Protein AF-A0A7C3GV27-F1 (afdb_monomer_lite)

Structure (mmCIF, N/CA/C/O backbone):
data_AF-A0A7C3GV27-F1
#
_entry.id   AF-A0A7C3GV27-F1
#
loop_
_atom_site.group_PDB
_atom_site.id
_atom_site.type_symbol
_atom_site.label_atom_id
_atom_site.label_alt_id
_atom_site.label_comp_id
_atom_site.label_asym_id
_atom_site.label_entity_id
_atom_site.label_seq_id
_atom_site.pdbx_PDB_ins_code
_atom_site.Cartn_x
_atom_site.Cartn_y
_atom_site.Cartn_z
_atom_site.occupancy
_atom_site.B_iso_or_equiv
_atom_site.auth_seq_id
_atom_site.auth_comp_id
_atom_site.auth_asym_id
_atom_site.auth_atom_id
_atom_site.pdbx_PDB_model_num
ATOM 1 N N . THR A 1 1 ? -4.020 -23.255 -36.354 1.00 51.00 1 THR A N 1
ATOM 2 C CA . THR A 1 1 ? -2.899 -22.352 -36.035 1.00 51.00 1 THR A CA 1
ATOM 3 C C . THR A 1 1 ? -3.522 -21.112 -35.463 1.00 51.00 1 THR A C 1
ATOM 5 O O . THR A 1 1 ? -4.171 -20.388 -36.206 1.00 51.00 1 THR A O 1
ATOM 8 N N . ASP A 1 2 ? -3.476 -20.967 -34.142 1.00 55.47 2 ASP A N 1
ATOM 9 C CA . 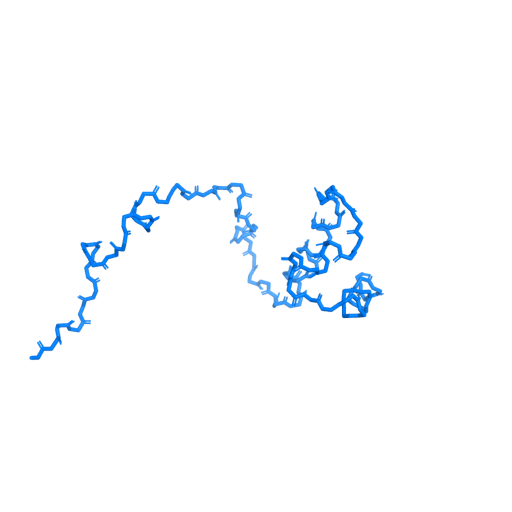ASP A 1 2 ? -4.000 -19.766 -33.494 1.00 55.47 2 ASP A CA 1
ATOM 10 C C . ASP A 1 2 ? -3.132 -18.577 -33.917 1.00 55.47 2 ASP A C 1
ATOM 12 O O . ASP A 1 2 ? -1.906 -18.681 -33.949 1.00 55.47 2 ASP A O 1
ATOM 16 N N . GLY A 1 3 ? -3.774 -17.503 -34.367 1.00 61.97 3 GLY A N 1
ATOM 17 C CA . GLY A 1 3 ? -3.095 -16.335 -34.915 1.00 61.97 3 GLY A CA 1
ATOM 18 C C . GLY A 1 3 ? -2.349 -15.579 -33.821 1.00 61.97 3 GLY A C 1
ATOM 19 O O . GLY A 1 3 ? -2.952 -15.156 -32.842 1.00 61.97 3 GLY A O 1
ATOM 20 N N . ASP A 1 4 ? -1.056 -15.362 -34.037 1.00 76.31 4 ASP A N 1
ATOM 21 C CA . ASP A 1 4 ? -0.063 -14.786 -33.113 1.00 76.31 4 ASP A CA 1
ATOM 22 C C . ASP A 1 4 ? -0.327 -13.314 -32.699 1.00 76.31 4 ASP A C 1
ATOM 24 O O . ASP A 1 4 ? 0.495 -12.671 -32.052 1.00 76.31 4 ASP A O 1
ATOM 28 N N . VAL A 1 5 ? -1.469 -12.731 -33.097 1.00 80.88 5 VAL A N 1
ATOM 29 C CA . VAL A 1 5 ? -1.771 -11.301 -32.933 1.00 80.88 5 VAL A CA 1
ATOM 30 C C . VAL A 1 5 ? -3.115 -11.085 -32.243 1.00 80.88 5 VAL A C 1
ATOM 32 O O . VAL A 1 5 ? -4.191 -11.347 -32.790 1.00 80.88 5 VAL A O 1
ATOM 35 N N . ILE A 1 6 ? -3.058 -10.498 -31.048 1.00 79.44 6 ILE A N 1
ATOM 36 C CA . ILE A 1 6 ? -4.238 -10.043 -30.312 1.00 79.44 6 ILE A CA 1
ATOM 37 C C . ILE A 1 6 ? -4.713 -8.711 -30.912 1.00 79.44 6 ILE A C 1
ATOM 39 O O . ILE A 1 6 ? -4.068 -7.677 -30.763 1.00 79.44 6 ILE A O 1
ATOM 43 N N . SER A 1 7 ? -5.852 -8.737 -31.608 1.00 78.75 7 SER A N 1
ATOM 44 C CA . SER A 1 7 ? -6.523 -7.538 -32.129 1.00 78.75 7 SER A CA 1
ATOM 45 C C . SER A 1 7 ? -7.417 -6.892 -31.064 1.00 78.75 7 SER A C 1
ATOM 47 O O . SER A 1 7 ? -7.876 -7.568 -30.148 1.00 78.75 7 SER A O 1
ATOM 49 N N . THR A 1 8 ? -7.760 -5.610 -31.219 1.00 78.31 8 THR A N 1
ATOM 50 C CA . THR A 1 8 ? -8.646 -4.876 -30.287 1.00 78.31 8 THR A CA 1
ATOM 51 C C . THR A 1 8 ? -10.019 -5.526 -30.092 1.00 78.31 8 THR A C 1
ATOM 53 O O . THR A 1 8 ? -10.583 -5.448 -29.010 1.00 78.31 8 THR A O 1
ATOM 56 N N . LYS A 1 9 ? -10.518 -6.237 -31.107 1.00 79.88 9 LYS A N 1
ATOM 57 C CA . LYS A 1 9 ? -11.739 -7.063 -31.062 1.00 79.88 9 LYS A CA 1
ATOM 58 C C . LYS A 1 9 ? -11.655 -8.304 -30.155 1.00 79.88 9 LYS A C 1
ATOM 60 O O . LYS A 1 9 ? -12.671 -8.942 -29.922 1.00 79.88 9 LYS A O 1
ATOM 65 N N . HIS A 1 10 ? -10.457 -8.694 -29.715 1.00 85.19 10 HIS A N 1
ATOM 66 C CA . HIS A 1 10 ? -10.244 -9.814 -28.786 1.00 85.19 10 HIS A CA 1
ATOM 67 C C . HIS A 1 10 ? -10.204 -9.351 -27.328 1.00 85.19 10 HIS A C 1
ATOM 69 O O . HIS A 1 10 ? -10.200 -10.175 -26.417 1.00 85.19 10 HIS A O 1
ATOM 75 N N . LEU A 1 11 ? -10.129 -8.039 -27.103 1.00 83.38 11 LEU A N 1
ATOM 76 C CA . LEU A 1 11 ? -10.155 -7.479 -25.767 1.00 83.38 11 LEU A CA 1
ATOM 77 C C . LEU A 1 11 ? -11.609 -7.413 -25.287 1.00 83.38 11 LEU A C 1
ATOM 79 O O . LEU A 1 11 ? -12.488 -7.042 -26.066 1.00 83.38 11 LEU A O 1
ATOM 83 N N . PRO A 1 12 ? -11.874 -7.726 -24.011 1.00 81.00 12 PRO A N 1
ATOM 84 C CA . PRO A 1 12 ? -13.181 -7.498 -23.415 1.00 81.00 12 PRO A CA 1
ATOM 85 C C . PRO A 1 12 ? -13.618 -6.031 -23.535 1.00 81.00 12 PRO A C 1
ATOM 87 O O . PRO A 1 12 ? -12.786 -5.123 -23.465 1.00 81.00 12 PRO A O 1
ATOM 90 N N . ASP A 1 13 ? -14.927 -5.783 -23.604 1.00 76.06 13 ASP A N 1
ATOM 91 C CA . ASP A 1 13 ? -15.490 -4.433 -23.773 1.00 76.06 13 ASP A CA 1
ATOM 92 C C . ASP A 1 13 ? -15.001 -3.433 -22.717 1.00 76.06 13 ASP A C 1
ATOM 94 O O . ASP A 1 13 ? -14.795 -2.253 -23.007 1.00 76.06 13 ASP A O 1
ATOM 98 N N . HIS A 1 14 ? -14.744 -3.904 -21.494 1.00 74.50 14 HIS A N 1
ATOM 99 C CA . HIS A 1 14 ? -14.227 -3.072 -20.409 1.00 74.50 14 HIS A CA 1
ATOM 100 C C . HIS A 1 14 ? -12.785 -2.596 -20.635 1.00 74.50 14 HIS A C 1
ATOM 102 O O . HIS A 1 14 ? -12.390 -1.595 -20.051 1.00 74.50 14 HIS A O 1
ATOM 108 N N . CYS A 1 15 ? -11.997 -3.259 -21.484 1.00 73.56 15 CYS A N 1
ATOM 109 C CA . CYS A 1 15 ? -10.665 -2.797 -21.879 1.00 73.56 15 CYS A CA 1
ATOM 110 C C . CYS A 1 15 ? -10.731 -1.745 -22.992 1.00 73.56 15 CYS A C 1
ATOM 112 O O . CYS A 1 15 ? -9.898 -0.845 -23.031 1.00 73.56 15 CYS A O 1
ATOM 114 N N . VAL A 1 16 ? -11.722 -1.845 -23.883 1.00 76.38 16 VAL A N 1
ATOM 115 C CA . VAL A 1 16 ? -11.921 -0.904 -24.999 1.00 76.38 16 VAL A CA 1
ATOM 116 C C . VAL A 1 16 ? -12.553 0.402 -24.512 1.00 76.38 16 VAL A C 1
ATOM 118 O O . VAL A 1 16 ? -12.227 1.480 -25.000 1.00 76.38 16 VAL A O 1
ATOM 121 N N . THR A 1 17 ? -13.446 0.305 -23.526 1.00 69.00 17 THR A N 1
ATOM 122 C CA . THR A 1 17 ? -14.213 1.433 -22.976 1.00 69.00 17 THR A CA 1
ATOM 123 C C . THR A 1 17 ? -13.624 2.019 -21.698 1.00 69.00 17 THR A C 1
ATOM 125 O O . THR A 1 17 ? -14.143 3.023 -21.206 1.00 69.00 17 THR A O 1
ATOM 128 N N . ALA A 1 18 ? -12.550 1.431 -21.155 1.00 66.88 18 ALA A N 1
ATOM 129 C CA . ALA A 1 18 ? -11.866 1.974 -19.990 1.00 66.88 18 ALA A CA 1
ATOM 130 C C . ALA A 1 18 ? -11.445 3.420 -20.271 1.00 66.88 18 ALA A C 1
ATOM 132 O O . ALA A 1 18 ? -10.499 3.687 -21.014 1.00 66.88 18 ALA A O 1
ATOM 133 N N . GLN A 1 19 ? -12.142 4.372 -19.650 1.00 61.00 19 GLN A N 1
ATOM 134 C CA . GLN A 1 19 ? -11.674 5.746 -19.598 1.00 61.00 19 GLN A CA 1
ATOM 135 C C . GLN A 1 19 ? -10.344 5.733 -18.854 1.00 61.00 19 GLN A C 1
ATOM 137 O O . GLN A 1 19 ? -10.282 5.403 -17.668 1.00 61.00 19 GLN A O 1
ATOM 142 N N . PHE A 1 20 ? -9.271 6.070 -19.569 1.00 56.81 20 PHE A N 1
ATOM 143 C CA . PHE A 1 20 ? -7.970 6.307 -18.966 1.00 56.81 20 PHE A CA 1
ATOM 144 C C . PHE A 1 20 ? -8.137 7.378 -17.889 1.00 56.81 20 PHE A C 1
ATOM 146 O O . PHE A 1 20 ? -8.326 8.557 -18.183 1.00 56.81 20 PHE A O 1
ATOM 153 N N . ASN A 1 21 ? -8.099 6.964 -16.625 1.00 61.91 21 ASN A N 1
ATOM 154 C CA . ASN A 1 21 ? -8.195 7.891 -15.515 1.00 61.91 21 ASN A CA 1
ATOM 155 C C . ASN A 1 21 ? -6.886 8.689 -15.437 1.00 61.91 21 ASN A C 1
ATOM 157 O O . ASN A 1 21 ? -5.905 8.235 -14.849 1.00 61.91 21 ASN A O 1
ATOM 161 N N . GLU A 1 22 ? -6.863 9.888 -16.025 1.00 55.50 22 GLU A N 1
ATOM 162 C CA . GLU A 1 22 ? -5.697 10.777 -15.968 1.00 55.50 22 GLU A CA 1
ATOM 163 C C . GLU A 1 22 ? -5.294 11.146 -14.534 1.00 55.50 22 GLU A C 1
ATOM 165 O O . GLU A 1 22 ? -4.116 11.392 -14.285 1.00 55.50 22 GLU A O 1
ATOM 170 N N . LYS A 1 23 ? -6.223 11.124 -13.567 1.00 52.25 23 LYS A N 1
ATOM 171 C CA . LYS A 1 23 ? -5.908 11.355 -12.147 1.00 52.25 23 LYS A CA 1
ATOM 172 C C . LYS A 1 23 ? -5.248 10.152 -11.473 1.00 52.25 23 LYS A C 1
ATOM 174 O O . LYS A 1 23 ? -4.584 10.329 -10.460 1.00 52.25 23 LYS A O 1
ATOM 179 N N . ALA A 1 24 ? -5.392 8.950 -12.035 1.00 54.44 24 ALA A N 1
ATOM 180 C CA . ALA A 1 24 ? -4.655 7.757 -11.615 1.00 54.44 24 ALA A CA 1
ATOM 181 C C . ALA A 1 24 ? -3.284 7.647 -12.296 1.00 54.44 24 ALA A C 1
ATOM 183 O O . ALA A 1 24 ? -2.591 6.642 -12.125 1.00 54.44 24 ALA A O 1
ATOM 184 N N . ARG A 1 25 ? -2.853 8.678 -13.039 1.00 51.88 25 ARG A N 1
ATOM 185 C CA . ARG A 1 25 ? -1.438 8.841 -13.355 1.00 51.88 25 ARG A CA 1
ATOM 186 C C . ARG A 1 25 ? -0.718 9.092 -12.034 1.00 51.88 25 ARG A C 1
ATOM 188 O O . ARG A 1 25 ? -0.486 10.233 -11.646 1.00 51.88 25 ARG A O 1
ATOM 195 N N . PHE A 1 26 ? -0.288 8.008 -11.386 1.00 55.84 26 PHE A N 1
ATOM 196 C CA . PHE A 1 26 ? 1.024 8.024 -10.752 1.00 55.84 26 PHE A CA 1
ATOM 197 C C . PHE A 1 26 ? 1.927 8.743 -11.730 1.00 55.84 26 PHE A C 1
ATOM 199 O O . PHE A 1 26 ? 1.938 8.363 -12.901 1.00 55.84 26 PHE A O 1
ATOM 206 N N . SER A 1 27 ? 2.507 9.863 -11.308 1.00 56.22 27 SER A N 1
ATOM 207 C CA . SER A 1 27 ? 3.147 10.805 -12.214 1.00 56.22 27 SER A CA 1
ATOM 208 C C . SER A 1 27 ? 4.377 10.147 -12.846 1.00 56.22 27 SER A C 1
ATOM 210 O O . SER A 1 27 ? 5.506 10.360 -12.433 1.00 56.22 27 SER A O 1
ATOM 212 N N . LEU A 1 28 ? 4.140 9.332 -13.874 1.00 55.84 28 LEU A N 1
ATOM 213 C CA . LEU A 1 28 ? 5.113 8.795 -14.814 1.00 55.84 28 LEU A CA 1
ATOM 214 C C . LEU A 1 28 ? 5.572 9.906 -15.772 1.00 55.84 28 LEU A C 1
ATOM 216 O O . LEU A 1 28 ? 6.333 9.655 -16.696 1.00 55.84 28 LEU A O 1
ATOM 220 N N . ARG A 1 29 ? 5.103 11.149 -15.576 1.00 55.31 29 ARG A N 1
ATOM 221 C CA . ARG A 1 29 ? 5.629 12.357 -16.222 1.00 55.31 29 ARG A CA 1
ATOM 222 C C . ARG A 1 29 ? 6.910 12.830 -15.510 1.00 55.31 29 ARG A C 1
ATOM 224 O O . ARG A 1 29 ? 7.037 14.008 -15.194 1.00 55.31 29 ARG A O 1
ATOM 231 N N . GLY A 1 30 ? 7.821 11.904 -15.221 1.00 65.19 30 GLY A N 1
ATOM 232 C CA . GLY A 1 30 ? 9.073 12.132 -14.502 1.00 65.19 30 GLY A CA 1
ATOM 233 C C . GLY A 1 30 ? 10.072 10.996 -14.732 1.00 65.19 30 GLY A C 1
ATOM 234 O O . GLY A 1 30 ? 9.752 10.014 -15.400 1.00 65.19 30 GLY A O 1
ATOM 235 N N . GLU A 1 31 ? 11.281 11.162 -14.194 1.00 74.00 31 GLU A N 1
ATOM 236 C CA . GLU A 1 31 ? 12.363 10.171 -14.224 1.00 74.00 31 GLU A CA 1
ATOM 237 C C . GLU A 1 31 ? 11.891 8.784 -13.752 1.00 74.00 31 GLU A C 1
ATOM 239 O O . GLU A 1 31 ? 10.990 8.663 -12.917 1.00 74.00 31 GLU A O 1
ATOM 244 N N . LEU A 1 32 ? 12.494 7.731 -14.308 1.00 80.69 32 LEU A N 1
ATOM 245 C CA . LEU A 1 32 ? 12.208 6.342 -13.957 1.00 80.69 32 LEU A CA 1
ATOM 246 C C . LEU A 1 32 ? 12.527 6.112 -12.473 1.00 80.69 32 LEU A C 1
ATOM 248 O O . LEU A 1 32 ? 13.687 6.084 -12.069 1.00 80.69 32 LEU A O 1
ATOM 252 N N . LYS A 1 33 ? 11.485 5.956 -11.656 1.00 8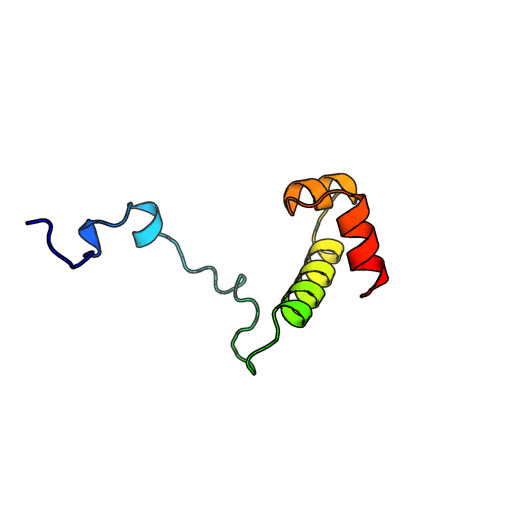4.62 33 LYS A N 1
ATOM 253 C CA . LYS A 1 33 ? 11.618 5.709 -10.217 1.00 84.62 33 LYS A CA 1
ATOM 254 C C . LYS A 1 33 ? 11.793 4.228 -9.926 1.00 84.62 33 LYS A C 1
ATOM 256 O O . LYS A 1 33 ? 11.264 3.372 -10.638 1.00 84.62 33 LYS A O 1
ATOM 261 N N . THR A 1 34 ? 12.483 3.923 -8.831 1.00 89.81 34 THR A N 1
ATOM 262 C CA . THR A 1 34 ? 12.552 2.546 -8.346 1.00 89.81 34 THR A CA 1
ATOM 263 C C . THR A 1 34 ? 11.190 2.099 -7.816 1.00 89.81 34 THR A C 1
ATOM 265 O O . THR A 1 34 ? 10.365 2.910 -7.388 1.00 89.81 34 THR A O 1
ATOM 268 N N . LEU A 1 35 ? 10.962 0.784 -7.781 1.00 89.25 35 LEU A N 1
ATOM 269 C CA . LEU A 1 35 ? 9.756 0.224 -7.163 1.00 89.25 35 LEU A CA 1
ATOM 270 C C . LEU A 1 35 ? 9.615 0.643 -5.693 1.00 89.25 35 LEU A C 1
ATOM 272 O O . LEU A 1 35 ? 8.501 0.858 -5.225 1.00 89.25 35 LEU A O 1
ATOM 276 N N . ALA A 1 36 ? 10.735 0.799 -4.981 1.00 89.12 36 ALA A N 1
ATOM 277 C CA . ALA A 1 36 ? 10.732 1.254 -3.598 1.00 89.12 36 ALA A CA 1
ATOM 278 C C . ALA A 1 36 ? 10.235 2.702 -3.476 1.00 89.12 36 ALA A C 1
ATOM 280 O O . ALA A 1 36 ? 9.445 2.999 -2.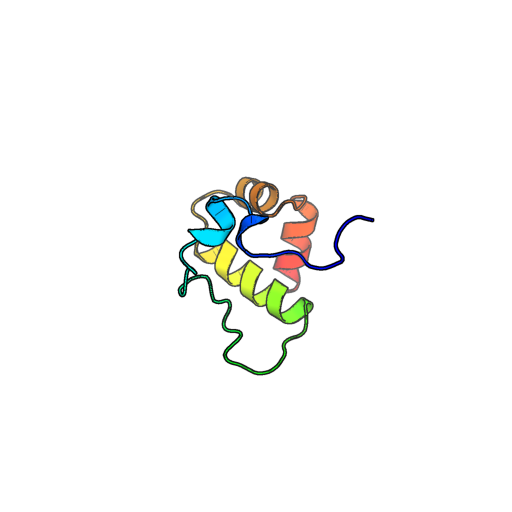585 1.00 89.12 36 ALA A O 1
ATOM 281 N N . ASP A 1 37 ? 10.646 3.597 -4.375 1.00 88.94 37 ASP A N 1
ATOM 282 C CA . ASP A 1 37 ? 10.208 4.997 -4.347 1.00 88.94 37 ASP A CA 1
ATOM 283 C C . ASP A 1 37 ? 8.722 5.126 -4.685 1.00 88.94 37 ASP A C 1
ATOM 285 O O . ASP A 1 37 ? 7.985 5.833 -3.995 1.00 88.94 37 ASP A O 1
ATOM 289 N N . ILE A 1 38 ? 8.263 4.375 -5.692 1.00 89.56 38 ILE A N 1
ATOM 290 C CA . ILE A 1 38 ? 6.844 4.310 -6.062 1.00 89.56 38 ILE A CA 1
ATOM 291 C C . ILE A 1 38 ? 6.016 3.779 -4.891 1.00 89.56 38 ILE A C 1
ATOM 293 O O . ILE A 1 38 ? 4.986 4.358 -4.548 1.00 89.56 38 ILE A O 1
ATOM 297 N N . GLU A 1 39 ? 6.475 2.710 -4.237 1.00 91.06 39 GLU A N 1
ATOM 298 C CA . GLU A 1 39 ? 5.801 2.153 -3.067 1.00 91.06 39 GLU A CA 1
ATOM 299 C C . GLU A 1 39 ? 5.699 3.179 -1.930 1.00 91.06 39 GLU A C 1
ATOM 301 O O . GLU A 1 39 ? 4.634 3.323 -1.328 1.00 91.06 39 GLU A O 1
ATOM 306 N N . LYS A 1 40 ? 6.769 3.934 -1.652 1.00 90.06 40 LYS A N 1
ATOM 307 C CA . LYS A 1 40 ? 6.755 4.971 -0.611 1.00 90.06 40 LYS A CA 1
ATOM 308 C C . LYS A 1 40 ? 5.757 6.083 -0.919 1.00 90.06 40 LYS A C 1
ATOM 310 O O . LYS A 1 40 ? 4.995 6.482 -0.038 1.00 90.06 40 LYS A O 1
ATOM 315 N N . GLU A 1 41 ? 5.754 6.585 -2.150 1.00 89.38 41 GLU A N 1
ATOM 316 C CA . GLU A 1 41 ? 4.815 7.622 -2.590 1.00 89.38 41 GLU A CA 1
ATOM 317 C C . GLU A 1 41 ? 3.371 7.133 -2.510 1.00 89.38 41 GLU A C 1
ATOM 319 O O . GLU A 1 41 ? 2.499 7.846 -2.007 1.00 89.38 41 GLU A O 1
ATOM 324 N N . TYR A 1 42 ? 3.128 5.890 -2.925 1.00 90.00 42 TYR A N 1
ATOM 325 C CA . TYR A 1 42 ? 1.807 5.288 -2.852 1.00 90.00 42 TYR A CA 1
ATOM 326 C C . TYR A 1 42 ? 1.323 5.079 -1.430 1.00 90.00 42 TYR A C 1
ATOM 328 O O . TYR A 1 42 ? 0.187 5.434 -1.129 1.00 90.00 42 TYR A O 1
ATOM 336 N N . LEU A 1 43 ? 2.171 4.580 -0.532 1.00 91.56 43 LEU A N 1
ATOM 337 C CA . LEU A 1 43 ? 1.802 4.423 0.872 1.00 91.56 43 LEU A CA 1
ATOM 338 C C . LEU A 1 43 ? 1.481 5.767 1.530 1.00 91.56 43 LEU A C 1
ATOM 340 O O . LEU A 1 43 ? 0.495 5.855 2.259 1.00 91.56 43 LEU A O 1
ATOM 344 N N . LYS A 1 44 ? 2.256 6.821 1.239 1.00 90.44 44 LYS A N 1
ATOM 345 C CA . LYS A 1 44 ? 1.964 8.183 1.718 1.00 90.44 44 LYS A CA 1
ATOM 346 C C . LYS A 1 44 ? 0.610 8.662 1.205 1.00 90.44 44 LYS A C 1
ATOM 348 O O . LYS A 1 44 ? -0.241 9.050 2.000 1.00 90.44 44 LYS A O 1
ATOM 353 N N . TRP A 1 45 ? 0.379 8.567 -0.104 1.00 90.50 45 TRP A N 1
ATOM 354 C CA . TRP A 1 45 ? -0.895 8.949 -0.709 1.00 90.50 45 TRP A CA 1
ATOM 355 C C . TRP A 1 45 ? -2.072 8.167 -0.113 1.00 90.50 45 TRP A C 1
ATOM 357 O O . TRP A 1 45 ? -3.078 8.770 0.261 1.00 90.50 45 TRP A O 1
ATOM 367 N N . ALA A 1 46 ? -1.930 6.848 0.025 1.00 91.75 46 ALA A N 1
ATOM 368 C CA . ALA A 1 46 ? -2.978 5.962 0.506 1.00 91.75 46 ALA A CA 1
ATOM 369 C C . ALA A 1 46 ? -3.335 6.248 1.968 1.00 91.75 46 ALA A C 1
ATOM 371 O O . ALA A 1 46 ? -4.513 6.348 2.283 1.00 91.75 46 ALA A O 1
ATOM 372 N N . VAL A 1 47 ? -2.354 6.467 2.849 1.00 90.56 47 VAL A N 1
ATOM 373 C CA . VAL A 1 47 ? -2.624 6.853 4.246 1.00 90.56 47 VAL A CA 1
ATOM 374 C C . VAL A 1 47 ? -3.323 8.211 4.335 1.00 90.56 47 VAL A C 1
ATOM 376 O O . VAL A 1 47 ? -4.201 8.380 5.174 1.00 90.56 47 VAL A O 1
ATOM 379 N N . THR A 1 48 ? -2.968 9.172 3.479 1.00 89.75 48 THR A N 1
ATOM 380 C CA . THR A 1 48 ? -3.586 10.507 3.491 1.00 89.75 48 THR A CA 1
ATOM 381 C C . THR A 1 48 ? -5.011 10.515 2.931 1.00 89.75 48 THR A C 1
ATOM 383 O O . THR A 1 48 ? -5.844 11.274 3.415 1.00 89.75 48 THR A O 1
ATOM 386 N N . HIS A 1 49 ? -5.304 9.701 1.914 1.00 88.62 49 HIS A N 1
ATOM 387 C CA . HIS A 1 49 ? -6.589 9.743 1.201 1.00 88.62 49 HIS A CA 1
ATOM 388 C C . HIS A 1 49 ? -7.575 8.656 1.638 1.00 88.62 49 HIS A C 1
ATOM 390 O O . HIS A 1 49 ? -8.766 8.747 1.328 1.00 88.62 49 HIS A O 1
ATOM 396 N N . PHE A 1 50 ? -7.109 7.613 2.325 1.00 92.12 50 PHE A N 1
ATOM 397 C CA . PHE A 1 50 ? -7.975 6.536 2.776 1.00 92.12 50 PHE A CA 1
ATOM 398 C C . PHE A 1 50 ? -8.759 6.948 4.022 1.00 92.12 50 PHE A C 1
ATOM 40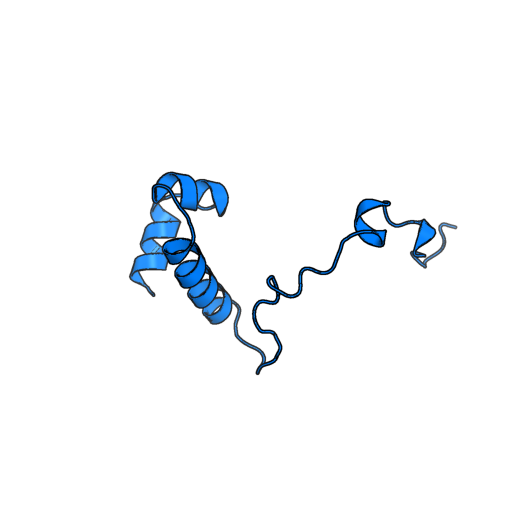0 O O . PHE A 1 50 ? -8.199 7.229 5.079 1.00 92.12 50 PHE A O 1
ATOM 407 N N . GLN A 1 51 ? -10.082 6.948 3.890 1.00 86.69 51 GLN A N 1
ATOM 408 C CA . GLN A 1 51 ? -11.009 7.209 4.983 1.00 86.69 51 GLN A CA 1
ATOM 409 C C . GLN A 1 51 ? -11.358 5.874 5.647 1.00 86.69 51 GLN A C 1
ATOM 411 O O . GLN A 1 51 ? -12.209 5.135 5.159 1.00 86.69 51 GLN A O 1
ATOM 416 N N . GLY A 1 52 ? -10.648 5.542 6.723 1.00 90.69 52 GLY A N 1
ATOM 417 C CA . GLY A 1 52 ? -10.827 4.296 7.463 1.00 90.69 52 GLY A CA 1
ATOM 418 C C . GLY A 1 52 ? -9.665 4.024 8.412 1.00 90.69 52 GLY A C 1
ATOM 419 O O . GLY A 1 52 ? -8.752 4.839 8.559 1.00 90.69 52 GLY A O 1
ATOM 420 N N . ASP A 1 53 ? -9.694 2.871 9.075 1.00 91.38 53 ASP A N 1
ATOM 421 C CA . ASP A 1 53 ? -8.582 2.457 9.925 1.00 91.38 53 ASP A CA 1
ATOM 422 C C . ASP A 1 53 ? -7.433 1.825 9.113 1.00 91.38 53 ASP A C 1
ATOM 424 O O . ASP A 1 53 ? -7.543 1.483 7.931 1.00 91.38 53 ASP A O 1
ATOM 428 N N . LYS A 1 54 ? -6.283 1.662 9.773 1.00 88.44 54 LYS A N 1
ATOM 429 C CA . LYS A 1 54 ? -5.080 1.085 9.158 1.00 88.44 54 LYS A CA 1
ATOM 430 C C . LYS A 1 54 ? -5.248 -0.391 8.783 1.00 88.44 54 LYS A C 1
ATOM 432 O O . LYS A 1 54 ? -4.522 -0.867 7.915 1.00 88.44 54 LYS A O 1
ATOM 437 N N . LYS A 1 55 ? -6.177 -1.110 9.415 1.00 92.31 55 LYS A N 1
ATOM 438 C CA . LYS A 1 55 ? -6.439 -2.520 9.123 1.00 92.31 55 LYS A CA 1
ATOM 439 C C . LYS A 1 55 ? -7.185 -2.656 7.798 1.00 92.31 55 LYS A C 1
ATOM 441 O O . LYS A 1 55 ? -6.728 -3.380 6.921 1.00 92.31 55 LYS A O 1
ATOM 446 N N . GLN A 1 56 ? -8.240 -1.871 7.610 1.00 94.69 56 GLN A N 1
ATOM 447 C CA . GLN A 1 56 ? -8.983 -1.768 6.357 1.00 94.69 56 GLN A CA 1
ATOM 448 C C . GLN A 1 56 ? -8.083 -1.289 5.214 1.00 94.69 56 GLN A C 1
ATOM 450 O O . GLN A 1 56 ? -8.189 -1.780 4.091 1.00 94.69 56 GLN A O 1
ATOM 455 N N . LEU A 1 57 ? -7.146 -0.374 5.496 1.00 94.75 57 LEU A N 1
ATOM 456 C CA . LEU A 1 57 ? -6.134 0.022 4.517 1.00 94.75 57 LEU A CA 1
ATOM 457 C C . LEU A 1 57 ? -5.213 -1.150 4.142 1.00 94.75 57 LEU A C 1
ATOM 459 O O . LEU A 1 57 ? -4.949 -1.357 2.962 1.00 94.75 57 LEU A O 1
ATOM 463 N N . ALA A 1 58 ? -4.731 -1.922 5.121 1.00 94.06 58 ALA A N 1
ATOM 464 C CA . ALA A 1 58 ? -3.871 -3.079 4.875 1.00 94.06 58 ALA A CA 1
ATOM 465 C C . ALA A 1 58 ? -4.584 -4.136 4.016 1.00 94.06 58 ALA A C 1
ATOM 467 O O . ALA A 1 58 ? -4.040 -4.561 2.998 1.00 94.06 58 ALA A O 1
ATOM 468 N N . GLU A 1 59 ? -5.827 -4.475 4.368 1.00 94.19 59 GLU A N 1
ATOM 469 C CA . GLU A 1 59 ? -6.678 -5.398 3.610 1.00 94.19 59 GLU A CA 1
ATOM 470 C C . GLU A 1 59 ? -6.892 -4.908 2.173 1.00 94.19 59 GLU A C 1
ATOM 472 O O . GLU A 1 59 ? -6.704 -5.669 1.224 1.00 94.19 59 GLU A O 1
ATOM 477 N N . LYS A 1 60 ? -7.187 -3.614 1.990 1.00 93.19 60 LYS A N 1
ATOM 478 C CA . LYS A 1 60 ? -7.373 -3.013 0.662 1.00 93.19 60 LYS A CA 1
ATOM 479 C C . LYS A 1 60 ? -6.104 -3.023 -0.190 1.00 93.19 60 LYS A C 1
ATOM 481 O O . LYS A 1 60 ? -6.190 -3.130 -1.409 1.00 93.19 60 LYS A O 1
ATOM 486 N N . LEU A 1 61 ? -4.938 -2.915 0.440 1.00 91.94 61 LEU A N 1
ATOM 487 C CA . LEU A 1 61 ? -3.636 -3.010 -0.221 1.00 91.94 61 LEU A CA 1
ATOM 488 C C . LEU A 1 61 ? -3.179 -4.464 -0.443 1.00 91.94 61 LEU A C 1
ATOM 490 O O . LEU A 1 61 ? -2.125 -4.673 -1.038 1.00 91.94 61 LEU A O 1
ATOM 494 N N . GLY A 1 62 ? -3.924 -5.466 0.043 1.00 93.06 62 GLY A N 1
ATOM 495 C CA . GLY A 1 62 ? -3.510 -6.873 0.003 1.00 93.06 62 GLY A CA 1
ATOM 496 C C . GLY A 1 62 ? -2.307 -7.179 0.903 1.00 93.06 62 GLY A C 1
ATOM 497 O O . GLY A 1 62 ? -1.579 -8.145 0.677 1.00 93.06 62 GLY A O 1
ATOM 498 N N . LEU A 1 63 ? -2.062 -6.341 1.913 1.00 92.44 63 LEU A N 1
ATOM 499 C CA . LEU A 1 63 ? -0.951 -6.455 2.851 1.00 92.44 63 LEU A CA 1
ATOM 500 C C . LEU A 1 63 ? -1.449 -6.936 4.215 1.00 92.44 63 LEU A C 1
ATOM 502 O O . LEU A 1 63 ? -2.503 -6.536 4.697 1.00 92.44 63 LEU A O 1
ATOM 506 N N . GLY A 1 64 ? -0.631 -7.727 4.909 1.00 94.56 64 GLY A N 1
ATOM 507 C CA . GLY A 1 64 ? -0.849 -7.963 6.336 1.00 94.56 64 GLY A CA 1
ATOM 508 C C . GLY A 1 64 ? -0.576 -6.696 7.156 1.00 94.56 64 GLY A C 1
ATOM 509 O O . GLY A 1 64 ? 0.352 -5.946 6.845 1.00 94.56 64 GLY A O 1
ATOM 510 N N . GLU A 1 65 ? -1.311 -6.493 8.253 1.00 92.62 65 GLU A N 1
ATOM 511 C CA . GLU A 1 65 ? -1.171 -5.312 9.125 1.00 92.62 65 GLU A CA 1
ATOM 512 C C . GLU A 1 65 ? 0.282 -5.072 9.568 1.00 92.62 65 GLU A C 1
ATOM 514 O O . GLU A 1 65 ? 0.800 -3.962 9.457 1.00 92.62 65 GLU A O 1
ATOM 519 N N . ARG A 1 66 ? 0.994 -6.128 9.993 1.00 94.31 66 ARG A N 1
ATOM 520 C CA . ARG A 1 66 ? 2.416 -6.041 10.383 1.00 94.31 66 ARG A CA 1
ATOM 521 C C . ARG A 1 66 ? 3.311 -5.547 9.244 1.00 94.31 66 ARG A C 1
ATOM 523 O O . ARG A 1 66 ? 4.262 -4.809 9.491 1.00 94.31 66 ARG A O 1
ATOM 530 N N . THR A 1 67 ? 3.014 -5.944 8.008 1.00 94.38 67 THR A N 1
ATOM 531 C CA . THR A 1 67 ? 3.766 -5.516 6.824 1.00 94.38 67 THR A CA 1
ATOM 532 C C . THR A 1 67 ? 3.489 -4.054 6.515 1.00 94.38 67 THR A C 1
ATOM 534 O O . THR A 1 67 ? 4.442 -3.319 6.258 1.00 94.38 67 THR A O 1
ATOM 537 N N . LEU A 1 68 ? 2.226 -3.621 6.607 1.00 91.50 68 LEU A N 1
ATOM 538 C CA . LEU A 1 68 ? 1.869 -2.212 6.463 1.00 91.50 68 LEU A CA 1
ATOM 539 C C . LEU A 1 68 ? 2.615 -1.370 7.503 1.00 91.50 68 LEU A C 1
ATOM 541 O O . LEU A 1 68 ? 3.351 -0.466 7.128 1.00 91.50 68 LEU A O 1
ATOM 545 N N . TYR A 1 69 ? 2.528 -1.714 8.790 1.00 92.00 69 TYR A N 1
ATOM 546 C CA . TYR A 1 69 ? 3.231 -0.981 9.849 1.00 92.00 69 TYR A CA 1
ATOM 547 C C . TYR A 1 69 ? 4.747 -0.951 9.656 1.00 92.00 69 TYR A C 1
ATOM 549 O O . TYR A 1 69 ? 5.367 0.092 9.858 1.00 92.00 69 TYR A O 1
ATOM 557 N N . ARG A 1 70 ? 5.358 -2.066 9.236 1.00 92.81 70 ARG A N 1
ATOM 558 C CA . ARG A 1 70 ? 6.796 -2.105 8.941 1.00 92.81 70 ARG A CA 1
ATOM 559 C C . ARG A 1 70 ? 7.153 -1.134 7.819 1.00 92.81 70 ARG A C 1
AT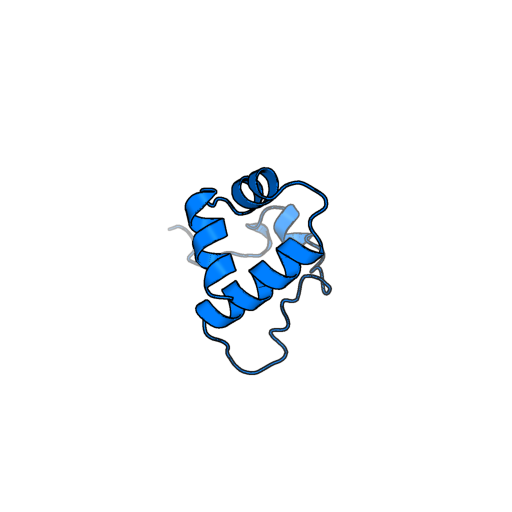OM 561 O O . ARG A 1 70 ? 8.113 -0.392 7.969 1.00 92.81 70 ARG A O 1
ATOM 568 N N . LYS A 1 71 ? 6.373 -1.114 6.735 1.00 90.75 71 LYS A N 1
ATOM 569 C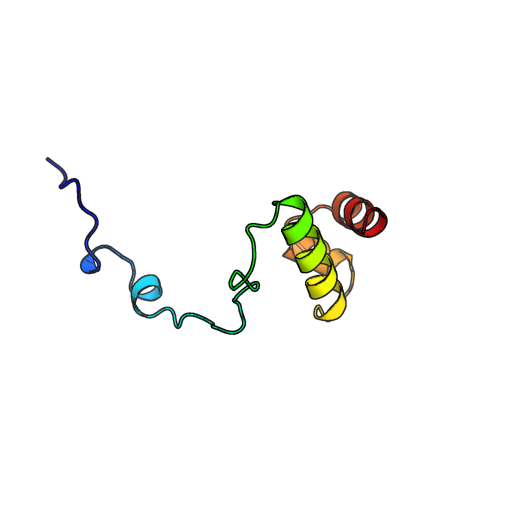 CA . LYS A 1 71 ? 6.593 -0.201 5.607 1.00 90.75 71 LYS A CA 1
ATOM 570 C C . LYS A 1 71 ? 6.367 1.256 6.005 1.00 90.75 71 LYS A C 1
ATOM 572 O O . LYS A 1 71 ? 7.198 2.086 5.668 1.00 90.75 71 LYS A O 1
ATOM 577 N N . LEU A 1 72 ? 5.332 1.546 6.797 1.00 88.12 72 LEU A N 1
ATOM 578 C CA . LEU A 1 72 ? 5.065 2.890 7.322 1.00 88.12 72 LEU A CA 1
ATOM 579 C C . LEU A 1 72 ? 6.174 3.402 8.249 1.00 88.12 72 LEU A C 1
ATOM 581 O O . LEU A 1 72 ? 6.454 4.592 8.254 1.00 88.12 72 LEU A O 1
ATOM 585 N N . LYS A 1 73 ? 6.827 2.520 9.014 1.00 89.06 73 LYS A N 1
ATOM 586 C CA . LYS A 1 73 ? 7.966 2.889 9.870 1.00 89.06 73 LYS A CA 1
ATOM 587 C C . LYS A 1 73 ? 9.226 3.241 9.067 1.00 89.06 73 LYS A C 1
ATOM 589 O O . LYS A 1 73 ? 10.096 3.933 9.579 1.00 89.06 73 LYS A O 1
ATOM 594 N N . THR A 1 74 ? 9.349 2.725 7.846 1.00 82.88 74 THR A N 1
ATOM 595 C CA . THR A 1 74 ? 10.494 2.951 6.946 1.00 82.88 74 THR A CA 1
ATOM 596 C C . THR A 1 74 ? 10.271 4.138 5.991 1.00 82.88 74 THR A C 1
ATOM 598 O O . THR A 1 74 ? 11.142 4.420 5.165 1.00 82.88 74 THR A O 1
ATOM 601 N N . LEU A 1 75 ? 9.110 4.804 6.071 1.00 77.94 75 LEU A N 1
ATOM 602 C CA . LEU A 1 75 ? 8.771 5.987 5.265 1.00 77.94 75 LEU A CA 1
ATOM 603 C C . LEU A 1 75 ? 9.502 7.263 5.682 1.00 77.94 75 LEU A C 1
ATOM 605 O O . LEU A 1 75 ? 9.888 7.373 6.864 1.00 77.94 75 LEU A O 1
#

Foldseek 3Di:
DPDPDDDPVNDPPCVVPVDPPPVPPPPPVDDDDDPLVSVLVVLVVLVVPDDDDLCVSCVVVVHDSVRSVVSVVVD

Sequence (75 aa):
TDGDVISTKHLPDHCVTAQFNEKARFSLRGELKTLADIEKEYLKWAVTHFQGDKKQLAEKLGLGERTLYRKLKTL

Radius of gyration: 17.64 Å; chains: 1; bounding box: 28×35×46 Å

pLDDT: mean 80.81, std 13.7, range [51.0, 94.75]

Secondary structure (DSSP, 8-state):
---S---GGGS-HHHHS----GGG----SSS---HHHHHHHHHHHHHHH--S-HHHHHHHTT--HHHHHHHHHT-